Protein AF-A0A6V7I9J9-F1 (afdb_monomer_lite)

Secondary structure (DSSP, 8-state):
-TT-HHHHHHHHHHHTTT-TTGGGS-HHHHHHHHHHHHHTHHHHHHHHHH-TTSHHHHHHHSHHHHHHHHHHHHHHH-

pLDDT: mean 95.78, std 2.89, range [83.69, 98.38]

Organism: NCBI:txid1563983

Sequence (78 aa):
FVAHPNVQQLLASIWYEGLPGFRRKNMVLQALEIVRIGILFPLLSIAYIIAPCSVPGQTMRKPFIKFICHSASYFTFL

Radius of gyration: 13.89 Å; chains: 1; bounding box: 31×30×37 Å

InterPro domains:
  IPR002153 Transient receptor potential channel, canonical [PTHR10117] (1-78)

Foldseek 3Di:
DCPDPVNVVVVVCQQCPPVPCLVVDDPVVVVVVLVVLLVCLVVLVVCLVPPCPDPSNVVCVRNNSVVSSVVSVVVVVD

Structure (mmCIF, N/CA/C/O backbone):
data_AF-A0A6V7I9J9-F1
#
_entry.id   AF-A0A6V7I9J9-F1
#
loop_
_atom_site.group_PDB
_atom_site.id
_atom_site.type_symbol
_atom_site.label_atom_id
_atom_site.label_alt_id
_atom_site.label_comp_id
_atom_site.label_asym_id
_atom_site.label_entity_id
_atom_site.label_seq_id
_atom_site.pdbx_PDB_ins_code
_atom_site.Cartn_x
_atom_site.Cartn_y
_atom_site.Cartn_z
_atom_site.occupancy
_atom_site.B_iso_or_equiv
_atom_site.auth_seq_id
_atom_site.auth_comp_id
_atom_site.auth_asym_id
_atom_site.auth_atom_id
_atom_site.pdbx_PDB_model_num
ATOM 1 N N . PHE A 1 1 ? 0.046 -8.271 26.028 1.00 91.38 1 PHE A N 1
ATOM 2 C CA . PHE A 1 1 ? 0.538 -6.893 25.812 1.00 91.38 1 PHE A CA 1
ATOM 3 C C . PHE A 1 1 ? 0.301 -6.407 24.377 1.00 91.38 1 PHE A C 1
ATOM 5 O O . PHE A 1 1 ? -0.499 -5.503 24.206 1.00 91.38 1 PHE A O 1
ATOM 12 N N . VAL A 1 2 ? 0.891 -7.017 23.335 1.00 94.00 2 VAL A N 1
ATOM 13 C CA . VAL A 1 2 ? 0.782 -6.510 21.941 1.00 94.00 2 VAL A CA 1
ATOM 14 C C . VAL A 1 2 ? -0.644 -6.552 21.369 1.00 94.00 2 VAL A C 1
ATOM 16 O O . VAL A 1 2 ? -1.058 -5.619 20.692 1.00 94.00 2 VAL A O 1
ATOM 19 N N . ALA A 1 3 ? -1.433 -7.581 21.692 1.00 95.50 3 ALA A N 1
ATOM 20 C CA . ALA A 1 3 ? -2.831 -7.701 21.257 1.00 95.50 3 ALA A CA 1
ATOM 21 C C . ALA A 1 3 ? -3.810 -6.768 22.006 1.00 95.50 3 ALA A C 1
ATOM 23 O O . ALA A 1 3 ? -5.017 -6.844 21.793 1.00 95.50 3 ALA A O 1
ATOM 24 N N . HIS A 1 4 ? -3.319 -5.902 22.901 1.00 97.62 4 HIS A N 1
ATOM 25 C CA . HIS A 1 4 ? -4.174 -4.989 23.656 1.00 97.62 4 HIS A CA 1
ATOM 26 C C . HIS A 1 4 ? -4.878 -3.987 22.714 1.00 97.62 4 HIS A C 1
ATOM 28 O O . HIS A 1 4 ? -4.199 -3.396 21.868 1.00 97.62 4 HIS A O 1
ATOM 34 N N . PRO A 1 5 ? -6.192 -3.721 22.869 1.00 97.31 5 PRO A N 1
ATOM 35 C CA . PRO A 1 5 ? -6.964 -2.903 21.926 1.00 97.31 5 PRO A CA 1
ATOM 36 C C . PRO A 1 5 ? -6.363 -1.523 21.631 1.00 97.31 5 PRO A C 1
ATOM 38 O O . PRO A 1 5 ? -6.246 -1.141 20.470 1.00 97.31 5 PRO A O 1
ATOM 41 N N . ASN A 1 6 ? -5.892 -0.805 22.657 1.00 97.06 6 ASN A N 1
ATOM 42 C CA . ASN A 1 6 ? -5.289 0.524 22.471 1.00 97.0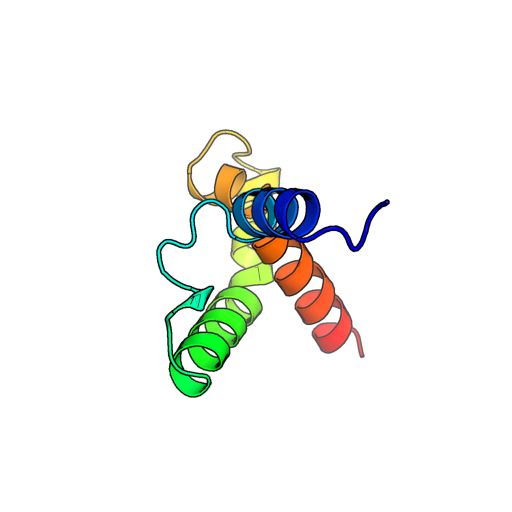6 6 ASN A CA 1
ATOM 43 C C . ASN A 1 6 ? -3.991 0.469 21.647 1.00 97.06 6 ASN A C 1
ATOM 45 O O . ASN A 1 6 ? -3.727 1.358 20.840 1.00 97.06 6 ASN A O 1
ATOM 49 N N . VAL A 1 7 ? -3.200 -0.597 21.813 1.00 97.62 7 VAL A N 1
ATOM 50 C CA . VAL A 1 7 ? -1.964 -0.808 21.044 1.00 97.62 7 VAL A CA 1
ATOM 51 C C . VAL A 1 7 ? -2.314 -1.131 19.594 1.00 97.62 7 VAL A C 1
ATOM 53 O O . VAL A 1 7 ? -1.731 -0.565 18.674 1.00 97.62 7 VAL A O 1
ATOM 56 N N . GLN A 1 8 ? -3.320 -1.980 19.377 1.00 96.69 8 GLN A N 1
ATOM 57 C CA . GLN A 1 8 ? -3.801 -2.328 18.040 1.00 96.69 8 GLN A CA 1
ATOM 58 C C . GLN A 1 8 ? -4.399 -1.124 17.303 1.00 96.69 8 GLN A C 1
ATOM 60 O O . GLN A 1 8 ? -4.179 -0.966 16.104 1.00 96.69 8 GLN A O 1
ATOM 65 N N . GLN A 1 9 ? -5.108 -0.236 18.004 1.00 94.75 9 GLN A N 1
ATOM 66 C CA . GLN A 1 9 ? -5.632 0.998 17.421 1.00 94.75 9 GLN A CA 1
ATOM 67 C C . GLN A 1 9 ? -4.507 1.927 16.945 1.00 94.75 9 GLN A C 1
ATOM 69 O O . GLN A 1 9 ? -4.599 2.449 15.832 1.00 94.75 9 GLN A O 1
ATOM 74 N N . LEU A 1 10 ? -3.447 2.084 17.745 1.00 95.69 10 LEU A N 1
ATOM 75 C CA . LEU A 1 10 ? -2.262 2.865 17.378 1.00 95.69 10 LEU A CA 1
ATOM 76 C C . LEU A 1 10 ? -1.517 2.245 16.186 1.00 95.69 10 LEU A C 1
ATOM 78 O O . LEU A 1 10 ? -1.187 2.933 15.221 1.00 95.69 10 LEU A O 1
ATOM 82 N N . LEU A 1 11 ? -1.286 0.932 16.217 1.00 96.25 11 LEU A N 1
ATOM 83 C CA . LEU A 1 11 ? -0.639 0.227 15.110 1.00 96.25 11 LEU A CA 1
ATOM 84 C C . LEU A 1 11 ? -1.453 0.363 13.822 1.00 96.25 11 LEU A C 1
ATOM 86 O O . LEU A 1 11 ? -0.888 0.644 12.769 1.00 96.25 11 LEU A O 1
ATOM 90 N N . ALA A 1 12 ? -2.779 0.244 13.897 1.00 94.06 12 ALA A N 1
ATOM 91 C CA . ALA A 1 12 ? -3.643 0.421 12.740 1.00 94.06 12 ALA A CA 1
ATOM 92 C C . ALA A 1 12 ? -3.628 1.862 12.201 1.00 94.06 12 ALA A C 1
ATOM 94 O O . ALA A 1 12 ? -3.696 2.040 10.985 1.00 94.06 12 ALA A O 1
ATOM 95 N N . SER A 1 13 ? -3.532 2.891 13.054 1.00 93.56 13 SER A N 1
ATOM 96 C CA . SER A 1 13 ? -3.429 4.274 12.567 1.00 93.56 13 SER A CA 1
ATOM 97 C C . SER A 1 13 ? -2.122 4.529 11.819 1.00 93.56 13 SER A C 1
ATOM 99 O O . SER A 1 13 ? -2.144 5.219 10.805 1.00 93.56 13 SER A O 1
ATOM 101 N N . ILE A 1 14 ? -1.018 3.926 12.273 1.00 95.44 14 ILE A N 1
ATOM 102 C CA . ILE A 1 14 ? 0.282 3.993 11.588 1.00 95.44 14 ILE A CA 1
ATOM 103 C C . ILE A 1 14 ? 0.243 3.167 10.293 1.00 95.44 14 ILE A C 1
ATOM 105 O O . ILE A 1 14 ? 0.719 3.597 9.247 1.00 95.44 14 ILE A O 1
ATOM 109 N N . TRP A 1 15 ? -0.363 1.980 10.334 1.00 96.06 15 TRP A N 1
ATOM 110 C CA . TRP A 1 15 ? -0.414 1.073 9.190 1.00 96.06 15 TRP A CA 1
ATOM 111 C C . TRP A 1 15 ? -1.161 1.672 7.989 1.00 96.06 15 TRP A C 1
ATOM 113 O O . TRP A 1 15 ? -0.681 1.605 6.859 1.00 96.06 15 TRP A O 1
ATOM 123 N N . TYR A 1 16 ? -2.313 2.299 8.234 1.00 95.25 16 TYR A N 1
ATOM 124 C CA . TYR A 1 16 ? -3.152 2.912 7.196 1.00 95.25 16 TYR A CA 1
ATOM 125 C C . TYR A 1 16 ? -2.897 4.417 7.016 1.00 95.25 16 TYR A C 1
ATOM 127 O O . TYR A 1 16 ? -3.752 5.140 6.493 1.00 95.25 16 TYR A O 1
ATOM 135 N N . GLU A 1 17 ? -1.737 4.907 7.456 1.00 92.19 17 GLU A N 1
ATOM 136 C CA . GLU A 1 17 ? -1.376 6.316 7.355 1.00 92.19 17 GLU A CA 1
ATOM 137 C C . GLU A 1 17 ? -1.453 6.815 5.902 1.00 92.19 17 GLU A C 1
ATOM 139 O O . GLU A 1 17 ? -0.922 6.214 4.966 1.00 92.19 17 GLU A O 1
ATOM 144 N N . GLY A 1 18 ? -2.141 7.942 5.702 1.00 85.00 18 GLY A N 1
ATOM 145 C CA . GLY A 1 18 ? -2.297 8.566 4.391 1.00 85.00 18 GLY A CA 1
ATOM 146 C C . GLY A 1 18 ? -3.198 7.811 3.409 1.00 85.00 18 GLY A C 1
ATOM 147 O O . GLY A 1 18 ? -3.107 8.083 2.210 1.00 85.00 18 GLY A O 1
ATOM 148 N N . LEU A 1 19 ? -4.048 6.909 3.912 1.00 89.00 19 LEU A N 1
ATOM 149 C CA . LEU A 1 19 ? -5.203 6.320 3.227 1.00 89.00 19 LEU A CA 1
ATOM 150 C C . LEU A 1 19 ? -6.482 6.595 4.046 1.00 89.00 19 LEU A C 1
ATOM 152 O O . LEU A 1 19 ? -7.015 5.701 4.719 1.00 89.00 19 LEU A O 1
ATOM 156 N N . PRO A 1 20 ? -6.974 7.850 4.051 1.00 83.69 20 PRO A N 1
ATOM 157 C CA . PRO A 1 20 ? -8.091 8.245 4.897 1.00 83.69 20 PRO A CA 1
ATOM 158 C C . PRO A 1 20 ? -9.331 7.403 4.586 1.00 83.69 20 PRO A C 1
ATOM 160 O O . PRO A 1 20 ? -9.758 7.266 3.442 1.00 83.69 20 PRO A O 1
ATOM 163 N N . GLY A 1 21 ? -9.906 6.807 5.629 1.00 86.81 21 GLY A N 1
ATOM 164 C CA . GLY A 1 21 ? -11.130 6.020 5.511 1.00 86.81 21 GLY A CA 1
ATOM 165 C C . GLY A 1 21 ? -10.968 4.640 4.870 1.00 86.81 21 GLY A C 1
ATOM 166 O O . GLY A 1 21 ? -11.976 3.949 4.768 1.00 86.81 21 GLY A O 1
ATOM 167 N N . PHE A 1 22 ? -9.758 4.184 4.512 1.00 91.94 22 PHE A N 1
ATOM 168 C CA . PHE A 1 22 ? -9.552 2.855 3.910 1.00 91.94 22 PHE A CA 1
ATOM 169 C C . PHE A 1 22 ? -10.206 1.729 4.719 1.00 91.94 22 PHE A C 1
ATOM 171 O O . PHE A 1 22 ? -10.956 0.925 4.174 1.00 91.94 22 PHE A O 1
ATOM 178 N N . ARG A 1 23 ? -10.032 1.734 6.048 1.00 91.56 23 ARG A N 1
ATOM 179 C CA . ARG A 1 23 ? -10.665 0.748 6.945 1.00 91.56 23 ARG A CA 1
ATOM 180 C C . ARG A 1 23 ? -12.196 0.790 6.967 1.00 91.56 23 ARG A C 1
ATOM 182 O O . ARG A 1 23 ? -12.809 -0.168 7.412 1.00 91.56 23 ARG A O 1
ATOM 189 N N . ARG A 1 24 ? -12.804 1.909 6.566 1.00 94.19 24 ARG A N 1
ATOM 190 C CA . ARG A 1 24 ? -14.263 2.102 6.545 1.00 94.19 24 ARG A CA 1
ATOM 191 C C . ARG A 1 24 ? -14.873 1.806 5.171 1.00 94.19 24 ARG A C 1
ATOM 193 O O . ARG A 1 24 ? -16.093 1.777 5.058 1.00 94.19 24 ARG A O 1
ATOM 200 N N . LYS A 1 25 ? -14.050 1.625 4.129 1.00 95.06 25 LYS A N 1
ATOM 201 C CA . LYS A 1 25 ? -14.512 1.244 2.788 1.00 95.06 25 LYS A CA 1
ATOM 202 C C . LYS A 1 25 ? -15.051 -0.188 2.808 1.00 95.06 25 LYS A C 1
ATOM 204 O O . LYS A 1 25 ? -14.608 -1.011 3.604 1.00 95.06 25 LYS A O 1
ATOM 209 N N . ASN A 1 26 ? -15.989 -0.484 1.909 1.00 96.88 26 ASN A N 1
ATOM 210 C CA . ASN A 1 26 ? -16.423 -1.861 1.687 1.00 96.88 26 ASN A CA 1
ATOM 211 C C . ASN A 1 26 ? -15.291 -2.691 1.044 1.00 96.88 26 ASN A C 1
ATOM 213 O O . ASN A 1 26 ? -14.328 -2.143 0.500 1.00 96.88 26 ASN A O 1
ATOM 217 N N . MET A 1 27 ? -15.423 -4.019 1.085 1.00 96.50 27 MET A N 1
ATOM 218 C CA . MET A 1 27 ? -14.373 -4.931 0.615 1.00 96.50 27 MET A CA 1
ATOM 219 C C . MET A 1 27 ? -14.034 -4.736 -0.869 1.00 96.50 27 MET A C 1
ATOM 221 O O . MET A 1 27 ? -12.869 -4.806 -1.245 1.00 96.50 27 MET A O 1
ATOM 225 N N . VAL A 1 28 ? -15.032 -4.438 -1.708 1.00 97.56 28 VAL A N 1
ATOM 226 C CA . VAL A 1 28 ? -14.834 -4.223 -3.152 1.00 97.56 28 VAL A CA 1
ATOM 227 C C . VAL A 1 28 ? -13.976 -2.985 -3.411 1.00 97.56 28 VAL A C 1
ATOM 229 O O . VAL A 1 28 ? -13.030 -3.039 -4.193 1.00 97.56 28 VAL A O 1
ATOM 232 N N . LEU A 1 29 ? -14.257 -1.876 -2.725 1.00 96.69 29 LEU A N 1
ATOM 233 C CA . LEU A 1 29 ? -13.484 -0.642 -2.857 1.00 96.69 29 LEU A CA 1
ATOM 234 C C . LEU A 1 29 ? -12.070 -0.792 -2.286 1.00 96.69 29 LEU A C 1
ATOM 236 O O . LEU A 1 29 ? -11.130 -0.247 -2.862 1.00 96.69 29 LEU A O 1
ATOM 240 N N . GLN A 1 30 ? -11.904 -1.543 -1.193 1.00 97.19 30 GLN A N 1
ATOM 241 C CA . GLN A 1 30 ? -10.578 -1.878 -0.664 1.00 97.19 30 GLN A CA 1
ATOM 242 C C . GLN A 1 30 ? -9.773 -2.698 -1.674 1.00 97.19 30 GLN A C 1
ATOM 244 O O . GLN A 1 30 ? -8.624 -2.359 -1.952 1.00 97.19 30 GLN A O 1
ATOM 249 N N . ALA A 1 31 ? -10.379 -3.734 -2.258 1.00 97.50 31 ALA A N 1
ATOM 250 C CA . ALA A 1 31 ? -9.736 -4.574 -3.262 1.00 97.50 31 ALA A CA 1
ATOM 251 C C . ALA A 1 31 ? -9.335 -3.764 -4.501 1.00 97.50 31 ALA A C 1
ATOM 253 O O . ALA A 1 31 ? -8.196 -3.864 -4.950 1.00 97.50 31 ALA A O 1
ATOM 254 N N . LEU A 1 32 ? -10.225 -2.905 -5.008 1.00 97.38 32 LEU A N 1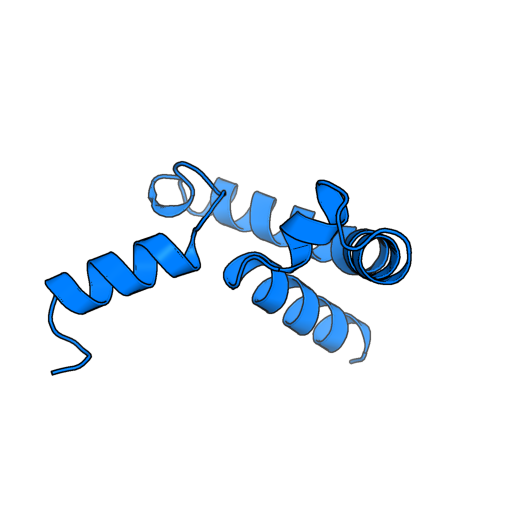
ATOM 255 C CA . LEU A 1 32 ? -9.936 -2.044 -6.154 1.00 97.38 32 LEU A CA 1
ATOM 256 C C . LEU A 1 32 ? -8.746 -1.111 -5.885 1.00 97.38 32 LEU A C 1
ATOM 258 O O . LEU A 1 32 ? -7.893 -0.922 -6.750 1.00 97.38 32 LEU A O 1
ATOM 262 N N . GLU A 1 33 ? -8.665 -0.536 -4.685 1.00 95.88 33 GLU A N 1
ATOM 263 C CA . GLU A 1 33 ? -7.560 0.341 -4.297 1.00 95.88 33 GLU A CA 1
ATOM 264 C C . GLU A 1 33 ? -6.241 -0.426 -4.140 1.00 95.88 33 GLU A C 1
ATOM 266 O O . GLU A 1 33 ? -5.212 0.045 -4.626 1.00 95.88 33 GLU A O 1
ATOM 271 N N . ILE A 1 34 ? -6.274 -1.629 -3.555 1.00 97.25 34 ILE A N 1
ATOM 272 C CA . ILE A 1 34 ? -5.106 -2.520 -3.469 1.00 97.25 34 ILE A CA 1
ATOM 273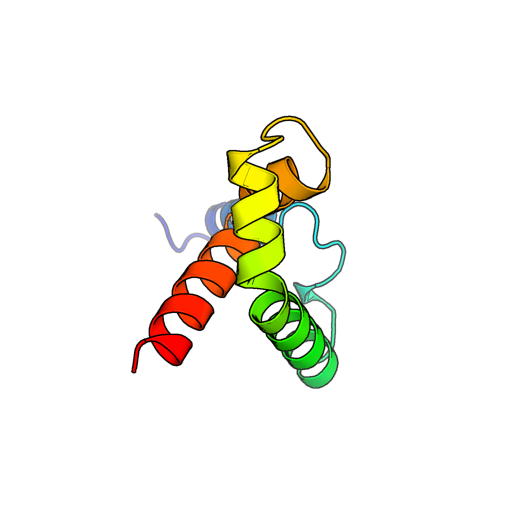 C C . ILE A 1 34 ? -4.615 -2.896 -4.871 1.00 97.25 34 ILE A C 1
ATOM 275 O O . ILE A 1 34 ? -3.426 -2.755 -5.148 1.00 97.25 34 ILE A O 1
ATOM 279 N N . VAL A 1 35 ? -5.512 -3.319 -5.768 1.00 98.00 35 VAL A N 1
ATOM 280 C CA . VAL A 1 35 ? -5.172 -3.675 -7.157 1.00 98.00 35 VAL A CA 1
ATOM 281 C C . VAL A 1 35 ? -4.594 -2.472 -7.895 1.00 98.00 35 VAL A C 1
ATOM 283 O O . VAL A 1 35 ? -3.570 -2.599 -8.561 1.00 98.00 35 VAL A O 1
ATOM 286 N N . ARG A 1 36 ? -5.186 -1.283 -7.733 1.00 96.88 36 ARG A N 1
ATOM 287 C CA . ARG A 1 36 ? -4.664 -0.044 -8.322 1.00 96.88 36 ARG A CA 1
ATOM 288 C C . ARG A 1 36 ? -3.241 0.258 -7.847 1.00 96.88 36 ARG A C 1
ATOM 290 O O . ARG A 1 36 ? -2.394 0.583 -8.673 1.00 96.88 36 ARG A O 1
ATOM 297 N N . ILE A 1 37 ? -2.972 0.174 -6.542 1.00 96.81 37 ILE A N 1
ATOM 298 C CA . ILE A 1 37 ? -1.625 0.393 -5.987 1.00 96.81 37 ILE A CA 1
ATOM 299 C C . ILE A 1 37 ? -0.662 -0.680 -6.504 1.00 96.81 37 ILE A C 1
ATOM 301 O O . ILE A 1 37 ? 0.448 -0.345 -6.910 1.00 96.81 37 ILE A O 1
ATOM 305 N N . GLY A 1 38 ? -1.110 -1.937 -6.539 1.00 98.00 38 GLY A N 1
ATOM 306 C CA . GLY A 1 38 ? -0.370 -3.067 -7.088 1.00 98.00 38 GLY A CA 1
ATOM 307 C C . GLY A 1 38 ? 0.055 -2.813 -8.528 1.00 98.00 38 GLY A C 1
ATOM 308 O O . GLY A 1 38 ? 1.240 -2.814 -8.801 1.00 98.00 38 GLY A O 1
ATOM 309 N N . ILE A 1 39 ? -0.859 -2.478 -9.438 1.00 98.25 39 ILE A N 1
ATOM 310 C CA . ILE A 1 39 ? -0.525 -2.180 -10.845 1.00 98.25 39 ILE A CA 1
ATOM 311 C C . ILE A 1 39 ? 0.470 -1.010 -10.966 1.00 98.25 39 ILE A C 1
ATOM 313 O O . ILE A 1 39 ? 1.326 -1.004 -11.848 1.00 98.25 39 ILE A O 1
ATOM 317 N N . LEU A 1 40 ? 0.393 -0.025 -10.066 1.00 97.50 40 LEU A N 1
ATOM 318 C CA . LEU A 1 40 ? 1.287 1.136 -10.045 1.00 97.50 40 LEU A CA 1
ATOM 319 C C . LEU A 1 40 ? 2.637 0.877 -9.348 1.00 97.50 40 LEU A C 1
ATOM 321 O O . LEU A 1 40 ? 3.466 1.792 -9.316 1.00 97.50 40 LEU A O 1
ATOM 325 N N . PHE A 1 41 ? 2.901 -0.329 -8.823 1.00 98.00 41 PHE A N 1
ATOM 326 C CA . PHE A 1 41 ? 4.130 -0.624 -8.077 1.00 98.00 41 PHE A CA 1
ATOM 327 C C . PHE A 1 41 ? 5.432 -0.233 -8.808 1.00 98.00 41 PHE A C 1
ATOM 329 O O . PHE A 1 41 ? 6.290 0.359 -8.141 1.00 98.00 41 PHE A O 1
ATOM 336 N N . PRO A 1 42 ? 5.631 -0.472 -10.128 1.00 97.69 42 PRO A N 1
ATOM 337 C CA . PRO A 1 42 ? 6.898 -0.128 -10.772 1.00 97.69 42 PRO A CA 1
ATOM 338 C C . PRO A 1 42 ? 7.091 1.389 -10.839 1.00 97.69 42 PRO A C 1
ATOM 340 O O . PRO A 1 42 ? 8.174 1.886 -10.538 1.00 97.69 42 PRO A O 1
ATOM 343 N N . LEU A 1 43 ? 6.026 2.144 -11.132 1.00 97.75 43 LEU A N 1
ATOM 344 C CA . LEU A 1 43 ? 6.067 3.607 -11.186 1.00 97.75 43 LEU A CA 1
ATOM 345 C C . LEU A 1 43 ? 6.342 4.213 -9.808 1.00 97.75 43 LEU A C 1
ATOM 347 O O . LEU A 1 43 ? 7.182 5.103 -9.684 1.00 97.75 43 LEU A O 1
ATOM 351 N N . LEU A 1 44 ? 5.679 3.709 -8.763 1.00 96.94 44 LEU A N 1
ATOM 352 C CA . LEU A 1 44 ? 5.921 4.148 -7.387 1.00 96.94 44 LEU A CA 1
ATOM 353 C C . LEU A 1 44 ? 7.362 3.839 -6.946 1.00 96.94 44 LEU A C 1
ATOM 355 O O . LEU A 1 44 ? 7.979 4.648 -6.253 1.00 96.94 44 LEU A O 1
ATOM 359 N N . SER A 1 45 ? 7.907 2.693 -7.362 1.00 97.31 45 SER A N 1
ATOM 360 C CA . SER A 1 45 ? 9.277 2.275 -7.032 1.00 97.31 45 SER A CA 1
ATOM 361 C C . SER A 1 45 ? 10.314 3.160 -7.721 1.00 97.31 45 SER A C 1
ATOM 363 O O . SER A 1 45 ? 11.235 3.652 -7.074 1.00 97.31 45 SER A O 1
ATOM 365 N N . ILE A 1 46 ? 10.127 3.440 -9.012 1.00 98.12 46 ILE A N 1
ATOM 366 C CA . ILE A 1 46 ? 10.993 4.345 -9.776 1.00 98.12 46 ILE A CA 1
ATOM 367 C C . ILE A 1 46 ? 10.932 5.764 -9.198 1.00 98.12 46 ILE A C 1
ATOM 369 O O . ILE A 1 46 ? 11.973 6.378 -8.968 1.00 98.12 46 ILE A O 1
ATOM 373 N N . ALA A 1 47 ? 9.735 6.276 -8.896 1.00 97.50 47 ALA A N 1
ATOM 374 C CA . ALA A 1 47 ? 9.572 7.597 -8.291 1.00 97.50 47 ALA A CA 1
ATOM 375 C C . ALA A 1 47 ? 10.275 7.703 -6.928 1.00 97.50 47 ALA A C 1
ATOM 377 O O . ALA A 1 47 ? 10.868 8.737 -6.621 1.00 97.50 47 ALA A O 1
ATOM 378 N N . TYR A 1 48 ? 10.249 6.633 -6.127 1.00 97.25 48 TYR A N 1
ATOM 379 C CA . TYR A 1 48 ? 10.975 6.565 -4.861 1.00 97.25 48 TYR A CA 1
ATOM 380 C C . TYR A 1 48 ? 12.498 6.626 -5.043 1.00 97.25 48 TYR A C 1
ATOM 382 O O . TYR A 1 48 ? 13.168 7.295 -4.258 1.00 97.25 48 TYR A O 1
ATOM 390 N N . ILE A 1 49 ? 13.037 5.971 -6.075 1.00 97.69 49 ILE A N 1
ATOM 391 C CA . ILE A 1 49 ? 14.477 5.962 -6.376 1.00 97.69 49 ILE A CA 1
ATOM 392 C C . ILE A 1 49 ? 14.936 7.325 -6.912 1.00 97.69 49 ILE A C 1
ATOM 394 O O . ILE A 1 49 ? 15.941 7.858 -6.450 1.00 97.69 49 ILE A O 1
ATOM 398 N N . ILE A 1 50 ? 14.203 7.896 -7.872 1.00 98.06 50 ILE A N 1
ATOM 399 C CA . ILE A 1 50 ? 14.609 9.123 -8.577 1.00 98.06 50 ILE A CA 1
ATOM 400 C C . ILE A 1 50 ? 14.329 10.377 -7.739 1.00 98.06 50 ILE A C 1
ATOM 402 O O . ILE A 1 50 ? 15.140 11.299 -7.708 1.00 98.06 50 ILE A O 1
ATOM 406 N N . ALA A 1 51 ? 13.177 10.433 -7.067 1.00 96.56 51 ALA A N 1
ATOM 407 C CA . ALA A 1 51 ? 12.707 11.618 -6.355 1.00 96.56 51 ALA A CA 1
ATOM 408 C C . ALA A 1 51 ? 12.131 11.249 -4.972 1.00 96.56 51 ALA A C 1
ATOM 410 O O . ALA A 1 51 ? 10.927 11.407 -4.735 1.00 96.56 51 ALA A O 1
ATOM 411 N N . PRO A 1 52 ? 12.964 10.799 -4.015 1.00 94.50 52 PRO A N 1
ATOM 412 C CA . PRO A 1 52 ? 12.516 10.250 -2.727 1.00 94.50 52 PRO A CA 1
ATOM 413 C C . PRO A 1 52 ? 11.740 11.243 -1.849 1.00 94.50 52 PRO A C 1
ATOM 415 O O . PRO A 1 52 ? 10.935 10.831 -1.014 1.00 94.50 52 PRO A O 1
ATOM 418 N N . CYS A 1 53 ? 11.977 12.545 -2.026 1.00 96.12 53 CYS A N 1
ATOM 419 C CA . CYS A 1 53 ? 11.300 13.610 -1.282 1.00 96.12 53 CYS A CA 1
ATOM 420 C C . CYS A 1 53 ? 9.997 14.082 -1.949 1.00 96.12 53 CYS A C 1
ATOM 422 O O . CYS A 1 53 ? 9.248 14.841 -1.336 1.00 96.12 53 CYS A O 1
ATOM 424 N N . SER A 1 54 ? 9.708 13.643 -3.178 1.00 95.44 54 SER A N 1
ATOM 425 C CA . SER A 1 54 ? 8.464 13.978 -3.879 1.00 95.44 54 SER A CA 1
ATOM 426 C C . SER A 1 54 ? 7.253 13.286 -3.245 1.00 95.44 54 SER A C 1
ATOM 428 O O . SER A 1 54 ? 7.392 12.275 -2.562 1.00 95.44 54 SER A O 1
ATOM 430 N N . VAL A 1 55 ? 6.042 13.787 -3.505 1.00 93.56 55 VAL A N 1
ATOM 431 C CA . VAL A 1 55 ? 4.789 13.169 -3.030 1.00 93.56 55 VAL A CA 1
ATOM 432 C C . VAL A 1 55 ? 4.665 11.675 -3.400 1.00 93.56 55 VAL A C 1
ATOM 434 O O . VAL A 1 55 ? 4.376 10.873 -2.503 1.00 93.56 55 VAL A O 1
ATOM 437 N N . PRO A 1 56 ? 4.902 11.235 -4.658 1.00 91.38 56 PRO A N 1
ATOM 438 C CA . PRO A 1 56 ? 4.871 9.807 -4.985 1.00 91.38 56 PRO A CA 1
ATOM 439 C C . PRO A 1 56 ? 6.002 9.019 -4.305 1.00 91.38 56 PRO A C 1
ATOM 441 O O . PRO A 1 56 ? 5.753 7.918 -3.816 1.00 91.38 56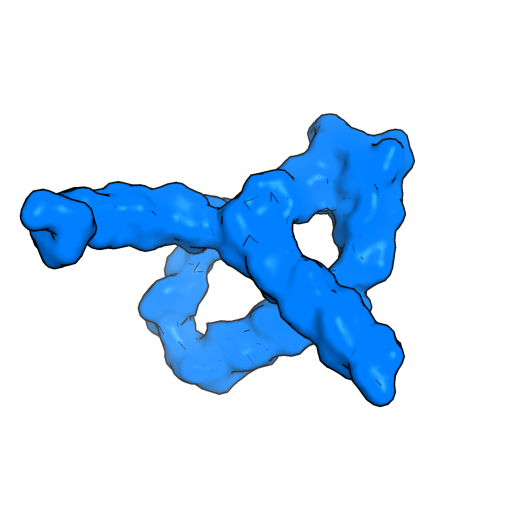 PRO A O 1
ATOM 444 N N . GLY A 1 57 ? 7.204 9.594 -4.175 1.00 93.75 57 GLY A N 1
ATOM 445 C CA . GLY A 1 57 ? 8.307 8.970 -3.435 1.00 93.75 57 GLY A CA 1
ATO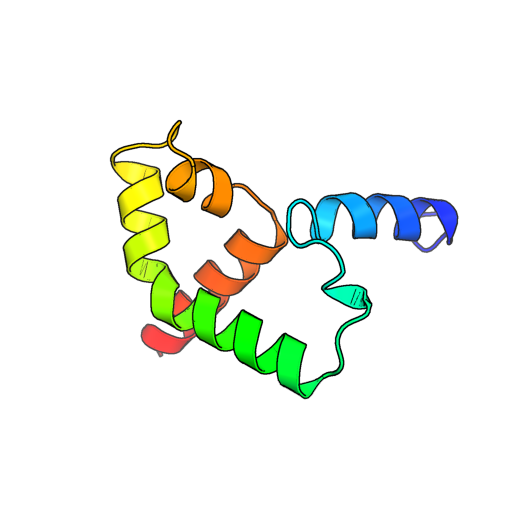M 446 C C . GLY A 1 57 ? 7.974 8.763 -1.952 1.00 93.75 57 GLY A C 1
ATOM 447 O O . GLY A 1 57 ? 8.120 7.665 -1.416 1.00 93.75 57 GLY A O 1
ATOM 448 N N . GLN A 1 58 ? 7.413 9.774 -1.289 1.00 95.44 58 GLN A N 1
ATOM 449 C CA . GLN A 1 58 ? 6.952 9.660 0.096 1.00 95.44 58 GLN A CA 1
ATOM 450 C C . GLN A 1 58 ? 5.779 8.679 0.246 1.00 95.44 58 GLN A C 1
ATOM 452 O O . GLN A 1 58 ? 5.661 8.022 1.279 1.00 95.44 58 GLN A O 1
ATOM 457 N N . THR A 1 59 ? 4.943 8.507 -0.783 1.00 95.19 59 THR A N 1
ATOM 458 C CA . THR A 1 59 ? 3.837 7.536 -0.756 1.00 95.19 59 THR A CA 1
ATOM 459 C C . THR A 1 59 ? 4.341 6.099 -0.589 1.00 95.19 59 THR A C 1
ATOM 461 O O . THR A 1 59 ? 3.755 5.351 0.191 1.00 95.19 59 THR A O 1
ATOM 464 N N . MET A 1 60 ? 5.467 5.731 -1.214 1.00 95.38 60 MET A N 1
ATOM 465 C CA . MET A 1 60 ? 6.097 4.409 -1.050 1.00 95.38 60 MET A CA 1
ATOM 466 C C . MET A 1 60 ? 6.627 4.157 0.376 1.00 95.38 60 MET A C 1
ATOM 468 O O . MET A 1 60 ? 6.821 3.012 0.786 1.00 95.38 60 MET A O 1
ATOM 472 N N . ARG A 1 61 ? 6.860 5.211 1.172 1.00 95.44 61 ARG A N 1
ATOM 473 C CA . ARG A 1 61 ? 7.338 5.064 2.557 1.00 95.44 61 ARG A CA 1
ATOM 474 C C . ARG A 1 61 ? 6.248 4.582 3.515 1.00 95.44 61 ARG A C 1
ATOM 476 O O . ARG A 1 61 ? 6.590 4.008 4.548 1.00 95.44 61 ARG A O 1
ATOM 483 N N . LYS A 1 62 ? 4.969 4.767 3.166 1.00 96.25 62 LYS A N 1
ATOM 484 C CA . LYS A 1 62 ? 3.827 4.320 3.975 1.00 96.25 62 LYS A CA 1
ATOM 485 C C . LYS A 1 62 ? 3.823 2.786 4.081 1.00 96.25 62 LYS A C 1
ATOM 487 O O . LYS A 1 62 ? 3.964 2.112 3.056 1.00 96.25 62 LYS A O 1
ATOM 492 N N . PRO A 1 63 ? 3.638 2.213 5.281 1.00 97.25 63 PRO A N 1
ATOM 493 C CA . PRO A 1 63 ? 3.848 0.783 5.519 1.00 97.25 63 PRO A CA 1
ATOM 494 C C . PRO A 1 63 ? 2.916 -0.112 4.693 1.00 97.25 63 PRO A C 1
ATOM 496 O O . PRO A 1 63 ? 3.388 -1.054 4.058 1.00 97.25 63 PRO A O 1
ATOM 499 N N . PHE A 1 64 ? 1.623 0.215 4.612 1.00 97.19 64 PHE A N 1
ATOM 500 C CA . PHE A 1 64 ? 0.679 -0.577 3.821 1.00 97.19 64 PHE A CA 1
ATOM 501 C C . PHE A 1 64 ? 0.940 -0.496 2.309 1.00 97.19 64 PHE A C 1
ATOM 503 O O . PHE A 1 64 ? 0.850 -1.508 1.620 1.00 97.19 64 PHE A O 1
ATOM 510 N N . ILE A 1 65 ? 1.337 0.674 1.791 1.00 97.19 65 ILE A N 1
ATOM 511 C CA . ILE A 1 65 ? 1.716 0.829 0.376 1.00 97.19 65 ILE A CA 1
ATOM 512 C C . ILE A 1 65 ? 2.933 -0.042 0.058 1.00 97.19 65 ILE A C 1
ATOM 514 O O . ILE A 1 65 ? 2.909 -0.814 -0.898 1.00 97.19 65 ILE A O 1
ATOM 518 N N . LYS A 1 66 ? 3.972 0.031 0.898 1.00 97.25 66 LYS A N 1
ATOM 519 C CA . LYS A 1 66 ? 5.188 -0.777 0.758 1.00 97.25 66 LYS A CA 1
ATOM 520 C C . LYS A 1 66 ? 4.878 -2.277 0.753 1.00 97.25 66 LYS A C 1
ATOM 522 O O . LYS A 1 66 ? 5.413 -3.008 -0.077 1.00 97.25 66 LYS A O 1
ATOM 527 N N . PHE A 1 67 ? 3.988 -2.726 1.639 1.00 98.12 67 PHE A N 1
ATOM 528 C CA . PHE A 1 67 ? 3.533 -4.116 1.690 1.00 98.12 67 PHE A CA 1
ATOM 529 C C . PHE A 1 67 ? 2.877 -4.568 0.374 1.00 98.12 67 PHE A C 1
ATOM 531 O O . PHE A 1 67 ? 3.231 -5.626 -0.154 1.00 98.12 67 PHE A O 1
ATOM 538 N N . ILE A 1 68 ? 1.971 -3.758 -0.187 1.00 98.06 68 ILE A N 1
ATOM 539 C CA . ILE A 1 68 ? 1.317 -4.059 -1.470 1.00 98.06 68 ILE A CA 1
ATOM 540 C C . ILE A 1 68 ? 2.352 -4.127 -2.595 1.00 98.06 68 ILE A C 1
ATOM 542 O O . ILE A 1 68 ? 2.345 -5.087 -3.360 1.00 98.06 68 ILE A O 1
ATOM 546 N N . CYS A 1 69 ? 3.265 -3.156 -2.677 1.00 98.06 69 CYS A N 1
ATOM 547 C CA . CYS A 1 69 ? 4.285 -3.117 -3.725 1.00 98.06 69 CYS A CA 1
ATOM 548 C C . CYS A 1 69 ? 5.225 -4.331 -3.679 1.00 98.06 69 CYS A C 1
ATOM 550 O O . CYS A 1 69 ? 5.512 -4.912 -4.723 1.00 98.06 69 CYS A O 1
ATOM 552 N N . HIS A 1 70 ? 5.670 -4.758 -2.490 1.00 98.19 70 HIS A N 1
ATOM 553 C CA . HIS A 1 70 ? 6.467 -5.983 -2.359 1.00 98.19 70 HIS A CA 1
ATOM 554 C C . HIS A 1 70 ? 5.682 -7.227 -2.773 1.00 98.19 70 HIS A C 1
ATOM 556 O O . HIS A 1 70 ? 6.213 -8.065 -3.499 1.00 98.19 70 HIS A O 1
ATOM 562 N N . SER A 1 71 ? 4.419 -7.325 -2.353 1.00 98.38 71 SER A N 1
ATOM 563 C CA . SER A 1 71 ? 3.554 -8.452 -2.713 1.00 98.38 71 SER A CA 1
ATOM 564 C C . SER A 1 71 ? 3.326 -8.514 -4.227 1.00 98.38 71 SER A C 1
ATOM 566 O O . SER A 1 71 ? 3.486 -9.569 -4.828 1.00 98.38 71 SER A O 1
ATOM 568 N N . ALA A 1 72 ? 3.018 -7.380 -4.864 1.00 98.25 72 ALA A N 1
ATOM 569 C CA . ALA A 1 72 ? 2.803 -7.280 -6.308 1.00 98.25 72 ALA A CA 1
ATOM 570 C C . ALA A 1 72 ? 4.069 -7.607 -7.117 1.00 98.25 72 ALA A C 1
ATOM 572 O O . ALA A 1 72 ? 3.989 -8.321 -8.116 1.00 98.25 72 ALA A O 1
ATOM 573 N N . SER A 1 73 ? 5.236 -7.140 -6.661 1.00 98.12 73 SER A N 1
ATOM 574 C CA . SER A 1 73 ? 6.528 -7.501 -7.255 1.00 98.12 73 SER A CA 1
ATOM 575 C C . SER A 1 73 ? 6.760 -9.013 -7.205 1.00 98.12 73 SER A C 1
ATOM 577 O O . SER A 1 73 ? 7.101 -9.620 -8.216 1.00 98.12 73 SER A O 1
ATOM 579 N N . TYR A 1 74 ? 6.483 -9.642 -6.058 1.00 98.25 74 TYR A N 1
ATOM 580 C CA . TYR A 1 74 ? 6.597 -11.091 -5.909 1.00 98.25 74 TYR A CA 1
ATOM 581 C C . TYR A 1 74 ? 5.622 -11.853 -6.818 1.00 98.25 74 TYR A C 1
ATOM 583 O O . TYR A 1 74 ? 6.033 -12.792 -7.489 1.00 98.25 74 TYR A O 1
ATOM 591 N N . PHE A 1 75 ? 4.363 -11.413 -6.918 1.00 97.75 75 PHE A N 1
ATOM 592 C CA . PHE A 1 75 ? 3.398 -11.993 -7.860 1.00 97.75 75 PHE A CA 1
ATOM 593 C C . PHE A 1 75 ? 3.806 -11.841 -9.329 1.00 97.75 75 PHE A C 1
ATOM 595 O O . PHE A 1 75 ? 3.442 -12.687 -10.128 1.00 97.75 75 PHE A O 1
ATOM 602 N N . THR A 1 76 ? 4.517 -10.769 -9.687 1.00 96.88 76 THR A N 1
ATOM 603 C CA . THR A 1 76 ? 5.008 -10.550 -11.062 1.00 96.88 76 THR A CA 1
ATOM 604 C C . THR A 1 76 ? 6.246 -11.397 -11.367 1.00 96.88 76 THR A C 1
ATOM 606 O O . THR A 1 76 ? 6.535 -11.672 -12.526 1.00 96.88 76 THR A O 1
ATOM 609 N N . PHE A 1 77 ? 7.013 -11.754 -10.336 1.00 97.06 77 PHE A N 1
ATOM 610 C CA . PHE A 1 77 ? 8.198 -12.595 -10.463 1.00 97.06 77 PHE A CA 1
ATOM 611 C C . PHE A 1 77 ? 7.856 -14.076 -10.685 1.00 97.06 77 PHE A C 1
ATOM 613 O O . PHE A 1 77 ? 8.581 -14.746 -11.419 1.00 97.06 77 PHE A O 1
ATOM 620 N N . LEU A 1 78 ? 6.808 -14.569 -10.017 1.00 93.94 78 LEU A N 1
ATOM 621 C CA . LEU A 1 78 ? 6.285 -15.931 -10.175 1.00 93.94 78 LEU A CA 1
ATOM 622 C C . LEU A 1 78 ? 5.679 -16.150 -11.567 1.00 93.94 78 LEU A C 1
ATOM 624 O O . LEU A 1 78 ? 5.892 -17.261 -12.101 1.00 93.94 78 LEU A O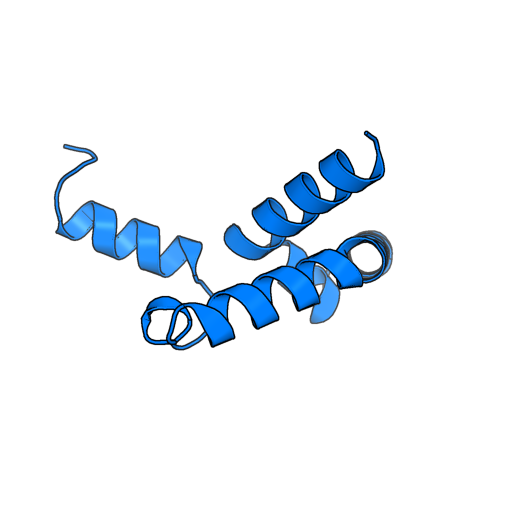 1
#